Protein AF-A0AAW8KTC5-F1 (afdb_monomer_lite)

pLDDT: mean 89.17, std 8.23, range [62.19, 97.62]

Radius of gyration: 17.65 Å; chains: 1; bounding box: 46×21×46 Å

Sequence (79 aa):
MQVEFISQLSHELRTPLTVINGWSETLLADENMDADTRQGMKIIASEAKRLTEMVVDLLDFTRMQDGRMTLAVEMTDLR

Secondary structure (DSSP, 8-state):
-HHHHHHHHHHHHHHHHHHHHHHHHHHHT-TT--HHHHHHHHHHHHHHHHHHHHHHHHHHHHHHHTT-PPP--------

Foldseek 3Di:
DVLVVLVVVLVVLVVVLVVQLVVLVVVLPPPPDDPVVNVVSVVSNVVSVVVNVVSVVVNVVVCVVVVNDDDPDDDDDDD

Structure (mmCIF, N/CA/C/O backbone):
data_AF-A0AAW8KTC5-F1
#
_entry.id   AF-A0AAW8KTC5-F1
#
loop_
_atom_site.group_PDB
_atom_site.id
_atom_site.type_symbol
_atom_site.label_atom_id
_atom_site.label_alt_id
_atom_site.label_comp_id
_atom_site.label_asym_id
_atom_site.label_entity_id
_atom_site.label_seq_id
_atom_site.pdbx_PDB_ins_code
_atom_site.Cartn_x
_atom_site.Cartn_y
_atom_site.Cartn_z
_atom_site.occupancy
_atom_site.B_iso_or_equiv
_atom_site.auth_seq_id
_atom_site.auth_comp_id
_atom_site.auth_asym_id
_atom_site.auth_atom_id
_atom_site.pdbx_PDB_model_num
ATOM 1 N N . MET A 1 1 ? -7.094 3.349 23.827 1.00 62.19 1 MET A N 1
ATOM 2 C CA . MET A 1 1 ? -5.646 3.064 23.933 1.00 62.19 1 MET A CA 1
ATOM 3 C C . MET A 1 1 ? -5.118 2.194 22.792 1.00 62.19 1 MET A C 1
ATOM 5 O O . MET A 1 1 ? -4.510 2.772 21.907 1.00 62.19 1 MET A O 1
ATOM 9 N N . GLN A 1 2 ? -5.347 0.869 22.729 1.00 68.75 2 GLN A N 1
ATOM 10 C CA . GLN A 1 2 ? -4.806 0.048 21.617 1.00 68.75 2 GLN A CA 1
ATOM 11 C C . GLN A 1 2 ? -5.361 0.457 20.240 1.00 68.75 2 GLN A C 1
ATOM 13 O O . GLN A 1 2 ? -4.583 0.686 19.321 1.00 68.75 2 GLN A O 1
ATOM 18 N N . VAL A 1 3 ? -6.680 0.653 20.115 1.00 73.56 3 VAL A N 1
ATOM 19 C CA . VAL A 1 3 ? -7.307 1.100 18.854 1.00 73.56 3 VAL A CA 1
ATOM 20 C C . VAL A 1 3 ? -6.764 2.453 18.380 1.00 73.56 3 VAL A C 1
ATOM 22 O O . VAL A 1 3 ? -6.481 2.623 17.200 1.00 73.56 3 VAL A O 1
ATOM 25 N N . GLU A 1 4 ? -6.597 3.417 19.289 1.00 79.31 4 GLU A N 1
ATOM 26 C CA . GLU A 1 4 ? -6.083 4.757 18.957 1.00 79.31 4 GLU A CA 1
ATOM 27 C C . GLU A 1 4 ? -4.622 4.708 18.508 1.00 79.31 4 GLU A C 1
ATOM 29 O O . GLU A 1 4 ? -4.270 5.361 17.532 1.00 79.31 4 GLU A O 1
ATOM 34 N N . PHE A 1 5 ? -3.798 3.887 19.164 1.00 81.94 5 PHE A N 1
ATOM 35 C CA . PHE A 1 5 ? -2.407 3.674 18.773 1.00 81.94 5 PHE A CA 1
ATOM 36 C C . PHE A 1 5 ? -2.292 3.067 17.368 1.00 81.94 5 PHE A C 1
ATOM 38 O O . PHE A 1 5 ? -1.561 3.588 16.528 1.00 81.94 5 PHE A O 1
ATOM 45 N N . ILE A 1 6 ? -3.062 2.013 17.075 1.00 82.44 6 ILE A N 1
ATOM 46 C CA . ILE A 1 6 ? -3.076 1.385 15.744 1.00 82.44 6 ILE A CA 1
ATOM 47 C C . ILE A 1 6 ? -3.642 2.348 14.689 1.00 82.44 6 ILE A C 1
ATOM 49 O O . ILE A 1 6 ? -3.116 2.422 13.577 1.00 82.44 6 ILE A O 1
ATOM 53 N N . SER A 1 7 ? -4.661 3.141 15.036 1.00 84.00 7 SER A N 1
ATOM 54 C CA . SER A 1 7 ? -5.198 4.190 14.160 1.00 84.00 7 SER A CA 1
ATOM 55 C C . SER A 1 7 ? -4.142 5.237 13.819 1.00 84.00 7 SER A C 1
ATOM 57 O O . SER A 1 7 ? -3.987 5.576 12.647 1.00 84.00 7 SER A O 1
ATOM 59 N N . GLN A 1 8 ? -3.391 5.722 14.809 1.00 86.62 8 GLN A N 1
ATOM 60 C CA . GLN A 1 8 ? -2.329 6.702 14.595 1.00 86.62 8 GLN A CA 1
ATOM 61 C C . GLN A 1 8 ? -1.211 6.136 13.712 1.00 86.62 8 GLN A C 1
ATOM 63 O O . GLN A 1 8 ? -0.858 6.759 12.712 1.00 86.62 8 GLN A O 1
ATOM 68 N N . LEU A 1 9 ? -0.727 4.925 14.013 1.00 86.38 9 LEU A N 1
ATOM 69 C CA . LEU A 1 9 ? 0.271 4.241 13.185 1.00 86.38 9 LEU A CA 1
ATOM 70 C C . LEU A 1 9 ? -0.193 4.095 11.735 1.00 86.38 9 LEU A C 1
ATOM 72 O O . LEU A 1 9 ? 0.566 4.340 10.805 1.00 86.38 9 LEU A O 1
ATOM 76 N N . SER A 1 10 ? -1.458 3.744 11.525 1.00 87.44 10 SER A N 1
ATOM 77 C CA . SER A 1 10 ? -2.001 3.572 10.177 1.00 87.44 10 SER A CA 1
ATOM 78 C C . SER A 1 10 ? -2.047 4.881 9.390 1.00 87.44 10 SER A C 1
ATOM 80 O O . SER A 1 10 ? -1.781 4.890 8.187 1.00 87.44 10 SER A O 1
ATOM 82 N N . HIS A 1 11 ? -2.346 6.002 10.053 1.00 89.38 11 HIS A N 1
ATOM 83 C CA . HIS A 1 11 ? -2.260 7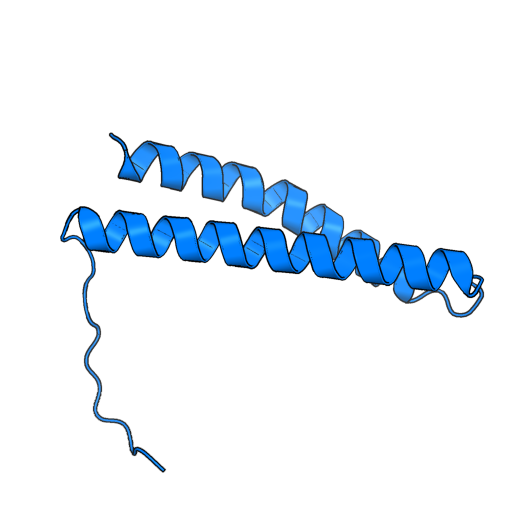.326 9.436 1.00 89.38 11 HIS A CA 1
ATOM 84 C C . HIS A 1 11 ? -0.816 7.700 9.084 1.00 89.38 11 HIS A C 1
ATOM 86 O O . HIS A 1 11 ? -0.572 8.192 7.982 1.00 89.38 11 HIS A O 1
ATOM 92 N N . GLU A 1 12 ? 0.135 7.424 9.978 1.00 91.75 12 GLU A N 1
ATOM 93 C CA . GLU A 1 12 ? 1.559 7.690 9.750 1.00 91.75 12 GLU A CA 1
ATOM 94 C C . GLU A 1 12 ? 2.151 6.809 8.640 1.00 91.75 12 GLU A C 1
ATOM 96 O O . GLU A 1 12 ? 3.010 7.278 7.900 1.00 91.75 12 GLU A O 1
ATOM 101 N N . LEU A 1 13 ? 1.655 5.578 8.459 1.00 92.12 13 LEU A N 1
ATOM 102 C CA . LEU A 1 13 ? 2.074 4.662 7.389 1.00 92.12 13 LEU A CA 1
ATOM 103 C C . LEU A 1 13 ? 1.431 4.969 6.029 1.00 92.12 13 LEU A C 1
ATOM 105 O O . LEU A 1 13 ? 2.039 4.705 4.990 1.00 92.12 13 LEU A O 1
ATOM 109 N N . ARG A 1 14 ? 0.229 5.558 5.995 1.00 89.06 14 ARG A N 1
ATOM 110 C CA . ARG A 1 14 ? -0.470 5.860 4.733 1.00 89.06 14 ARG A CA 1
ATOM 111 C C . ARG A 1 14 ? 0.331 6.822 3.854 1.00 89.06 14 ARG A C 1
ATOM 113 O O . ARG A 1 14 ? 0.430 6.601 2.649 1.00 89.06 14 ARG A O 1
ATOM 120 N N . THR A 1 15 ? 0.913 7.866 4.440 1.00 92.88 15 THR A N 1
ATOM 121 C CA . THR A 1 15 ? 1.697 8.877 3.710 1.00 92.88 15 THR A CA 1
ATOM 122 C C . THR A 1 15 ? 2.934 8.288 3.011 1.00 92.88 15 THR A C 1
ATOM 124 O O . THR A 1 15 ? 3.026 8.430 1.791 1.00 92.88 15 THR A O 1
ATOM 127 N N . PRO A 1 16 ? 3.865 7.589 3.694 1.00 94.88 16 PRO A N 1
ATOM 128 C CA . PRO A 1 16 ? 5.026 6.994 3.038 1.00 94.88 16 PRO A CA 1
ATOM 129 C C . PRO A 1 16 ? 4.640 5.910 2.024 1.00 94.88 16 PRO A C 1
ATOM 131 O O . PRO A 1 16 ? 5.232 5.870 0.950 1.00 94.88 16 PRO A O 1
ATOM 134 N N . LEU A 1 17 ? 3.618 5.086 2.293 1.00 93.88 17 LEU A N 1
ATOM 135 C CA . LEU A 1 17 ? 3.155 4.076 1.330 1.00 93.88 17 LEU A CA 1
ATOM 136 C C . LEU A 1 17 ? 2.550 4.707 0.070 1.00 93.88 17 LEU A C 1
ATOM 138 O O . LEU A 1 17 ? 2.806 4.234 -1.033 1.00 93.88 17 LEU A O 1
ATOM 142 N N . THR A 1 18 ? 1.818 5.816 0.211 1.00 92.62 18 THR A N 1
ATOM 143 C CA . THR A 1 18 ? 1.305 6.588 -0.935 1.00 92.62 18 THR A CA 1
ATOM 144 C C . THR A 1 18 ? 2.449 7.102 -1.806 1.00 92.62 18 THR A C 1
ATOM 146 O O . THR A 1 18 ? 2.394 6.982 -3.027 1.00 92.62 18 THR A O 1
ATOM 149 N N . VAL A 1 19 ? 3.508 7.632 -1.186 1.00 96.75 19 VAL A N 1
ATOM 150 C CA . VAL A 1 19 ? 4.692 8.131 -1.899 1.00 96.75 19 VAL A CA 1
ATOM 151 C C . VAL A 1 19 ? 5.424 6.995 -2.616 1.00 96.75 19 VAL A C 1
ATOM 153 O O . VAL A 1 19 ? 5.752 7.142 -3.792 1.00 96.75 19 VAL A O 1
ATOM 156 N N . ILE A 1 20 ? 5.649 5.859 -1.947 1.00 95.81 20 ILE A N 1
ATOM 157 C CA . ILE A 1 20 ? 6.312 4.692 -2.549 1.00 95.81 20 ILE A CA 1
ATOM 158 C C . ILE A 1 20 ? 5.510 4.181 -3.747 1.00 95.81 20 ILE A C 1
ATOM 160 O O . ILE A 1 20 ? 6.091 3.967 -4.809 1.00 95.81 20 ILE A O 1
ATOM 164 N N . ASN A 1 21 ? 4.190 4.034 -3.608 1.00 93.50 21 ASN A N 1
ATOM 165 C CA . ASN A 1 21 ? 3.327 3.587 -4.701 1.00 93.50 21 ASN A CA 1
ATOM 166 C C . ASN A 1 21 ? 3.364 4.569 -5.879 1.00 93.50 21 ASN A C 1
ATOM 168 O O . ASN A 1 21 ? 3.631 4.151 -7.002 1.00 93.50 21 ASN A O 1
ATOM 172 N N . GLY A 1 22 ? 3.199 5.871 -5.622 1.00 95.06 22 GLY A N 1
ATOM 173 C CA . GLY A 1 22 ? 3.199 6.886 -6.678 1.00 95.06 22 GLY A CA 1
ATOM 174 C C . GLY A 1 22 ? 4.520 6.956 -7.450 1.00 95.06 22 GLY A C 1
ATOM 175 O O . GLY A 1 22 ? 4.521 7.030 -8.680 1.00 95.06 22 GLY A O 1
ATOM 176 N N . TRP A 1 23 ? 5.661 6.871 -6.758 1.00 96.75 23 TRP A N 1
ATOM 177 C CA . TRP A 1 23 ? 6.964 6.818 -7.428 1.00 96.75 23 TRP A CA 1
ATOM 178 C C . TRP A 1 23 ? 7.201 5.496 -8.149 1.00 96.75 23 TRP A C 1
ATOM 180 O O . TRP A 1 23 ? 7.748 5.510 -9.247 1.00 96.75 23 TRP A O 1
ATOM 190 N N . SER A 1 24 ? 6.764 4.371 -7.582 1.00 95.62 24 SER A N 1
ATOM 191 C CA . SER A 1 24 ? 6.889 3.069 -8.244 1.00 95.62 24 SER A CA 1
ATOM 192 C C . SER A 1 24 ? 6.097 3.041 -9.552 1.00 95.62 24 SER A C 1
ATOM 194 O O . SER A 1 24 ? 6.623 2.608 -10.573 1.00 95.62 24 SER A O 1
ATOM 196 N N . GLU A 1 25 ? 4.870 3.568 -9.558 1.00 93.69 25 GLU A N 1
ATOM 197 C CA . GLU A 1 25 ? 4.053 3.723 -10.769 1.00 93.69 25 GLU A CA 1
ATOM 198 C C . GLU A 1 25 ? 4.709 4.668 -11.784 1.00 93.69 25 GLU A C 1
ATOM 200 O O . GLU A 1 25 ? 4.800 4.335 -12.965 1.00 93.69 25 GLU A O 1
ATOM 205 N N . THR A 1 26 ? 5.232 5.808 -11.318 1.00 96.25 26 THR A N 1
ATOM 206 C CA . THR A 1 26 ? 5.932 6.786 -12.169 1.00 96.25 26 THR A CA 1
ATOM 207 C C . THR A 1 26 ? 7.164 6.174 -12.839 1.00 96.25 26 THR A C 1
ATOM 209 O O . THR A 1 26 ? 7.381 6.375 -14.029 1.00 96.25 26 THR A O 1
ATOM 212 N N . LEU A 1 27 ? 7.964 5.401 -12.100 1.00 95.94 27 LEU A N 1
ATOM 213 C CA . LEU A 1 27 ? 9.162 4.744 -12.630 1.00 95.94 27 LEU A CA 1
ATOM 214 C C . LEU A 1 27 ? 8.812 3.570 -13.555 1.00 95.94 27 LEU A C 1
ATOM 216 O O . LEU A 1 27 ? 9.471 3.371 -14.571 1.00 95.94 27 LEU A O 1
ATOM 220 N N . LEU A 1 28 ? 7.752 2.812 -13.253 1.00 95.69 28 LEU A N 1
ATOM 221 C CA . LEU A 1 28 ? 7.265 1.733 -14.123 1.00 95.69 28 LEU A CA 1
ATOM 222 C C . LEU A 1 28 ? 6.761 2.238 -15.481 1.00 95.69 28 LEU A C 1
ATOM 224 O O . LEU A 1 28 ? 6.775 1.459 -16.441 1.00 95.69 28 LEU A O 1
ATOM 228 N N . ALA A 1 29 ? 6.335 3.503 -15.558 1.00 95.50 29 ALA A N 1
ATOM 229 C CA . ALA A 1 29 ? 5.889 4.147 -16.789 1.00 95.50 29 ALA A CA 1
ATOM 230 C C . ALA A 1 29 ? 7.030 4.439 -17.782 1.00 95.50 29 ALA A C 1
ATOM 232 O O . ALA A 1 29 ? 6.748 4.698 -18.950 1.00 95.50 29 ALA A O 1
ATOM 233 N N . ASP A 1 30 ? 8.300 4.371 -17.366 1.00 96.19 30 ASP A N 1
ATOM 234 C CA . ASP A 1 30 ? 9.429 4.456 -18.296 1.00 96.19 30 ASP A CA 1
ATOM 235 C C . ASP A 1 30 ? 9.513 3.181 -19.150 1.00 96.19 30 ASP A C 1
ATOM 237 O O . ASP A 1 30 ? 9.777 2.082 -18.649 1.00 96.19 30 ASP A O 1
ATOM 241 N N . GLU A 1 31 ? 9.291 3.311 -20.458 1.00 93.94 31 GLU A N 1
ATOM 242 C CA . GLU A 1 31 ? 9.362 2.206 -21.419 1.00 93.94 31 GLU A CA 1
ATOM 243 C C . GLU A 1 31 ? 10.799 1.721 -21.665 1.00 93.94 31 GLU A C 1
ATOM 245 O O . GLU A 1 31 ? 10.994 0.559 -22.021 1.00 93.94 31 GLU A O 1
ATOM 250 N N . ASN A 1 32 ? 11.807 2.559 -21.404 1.00 96.81 32 ASN A N 1
ATOM 251 C CA . ASN A 1 32 ? 13.217 2.243 -21.654 1.00 96.81 32 ASN A CA 1
ATOM 252 C C . ASN A 1 32 ? 13.901 1.516 -20.487 1.00 96.81 32 ASN A C 1
ATOM 254 O O . ASN A 1 32 ? 15.066 1.134 -20.601 1.00 96.81 32 ASN A O 1
ATOM 258 N N . MET A 1 33 ? 13.198 1.317 -19.370 1.00 96.19 33 MET A N 1
ATOM 259 C CA . MET A 1 33 ? 13.725 0.599 -18.212 1.00 96.19 33 MET A CA 1
ATOM 260 C C . MET A 1 33 ? 14.018 -0.870 -18.552 1.00 96.19 33 MET A C 1
ATOM 262 O O . MET A 1 33 ? 13.161 -1.573 -19.103 1.00 96.19 33 MET A O 1
ATOM 266 N N . ASP A 1 34 ? 15.216 -1.334 -18.178 1.00 97.44 34 ASP A N 1
ATOM 267 C CA . ASP A 1 34 ? 15.667 -2.705 -18.409 1.00 97.44 34 ASP A CA 1
ATOM 268 C C . ASP A 1 34 ? 14.794 -3.739 -17.677 1.00 97.44 34 ASP A C 1
ATOM 270 O O . ASP A 1 34 ? 14.073 -3.433 -16.722 1.00 97.44 34 ASP A O 1
ATOM 274 N N . ALA A 1 35 ? 14.833 -4.985 -18.153 1.00 96.56 35 ALA A N 1
ATOM 275 C CA . ALA A 1 35 ? 13.932 -6.035 -17.691 1.00 96.56 35 ALA A CA 1
ATOM 276 C C . ALA A 1 35 ? 14.114 -6.383 -16.203 1.00 96.56 35 ALA A C 1
ATOM 278 O O . ALA A 1 35 ? 13.114 -6.603 -15.512 1.00 96.56 35 ALA A O 1
ATOM 279 N N . ASP A 1 36 ? 15.352 -6.393 -15.707 1.00 97.62 36 ASP A N 1
ATOM 280 C CA . ASP A 1 36 ? 15.658 -6.7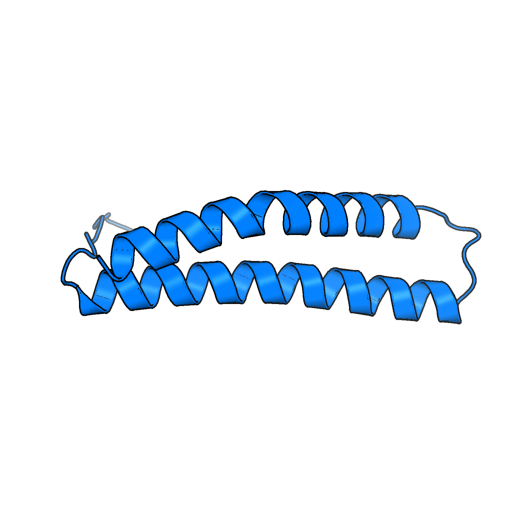72 -14.328 1.00 97.62 36 ASP A CA 1
ATOM 281 C C . ASP A 1 36 ? 15.220 -5.667 -13.363 1.00 97.62 36 ASP A C 1
ATOM 283 O O . ASP A 1 36 ? 14.516 -5.936 -12.384 1.00 97.62 36 ASP A O 1
ATOM 287 N N . THR A 1 37 ? 15.526 -4.406 -13.684 1.00 96.75 37 THR A N 1
ATOM 288 C CA . THR A 1 37 ? 15.052 -3.247 -12.915 1.00 96.75 37 THR A CA 1
ATOM 289 C C . THR A 1 37 ? 13.530 -3.161 -12.937 1.00 96.75 37 THR A C 1
ATOM 291 O O . THR A 1 37 ? 12.909 -2.950 -11.893 1.00 96.75 37 THR A O 1
ATOM 294 N N . ARG A 1 38 ? 12.890 -3.406 -14.090 1.00 96.81 38 ARG A N 1
ATOM 295 C CA . ARG A 1 38 ? 11.424 -3.445 -14.197 1.00 96.81 38 ARG A CA 1
ATOM 296 C C . ARG A 1 38 ? 10.822 -4.518 -13.301 1.00 96.81 38 ARG A C 1
ATOM 298 O O . ARG A 1 38 ? 9.802 -4.267 -12.659 1.00 96.81 38 ARG A O 1
ATOM 305 N N . GLN A 1 39 ? 11.423 -5.704 -13.256 1.00 97.44 39 GLN A N 1
ATOM 306 C CA . GLN A 1 39 ? 10.959 -6.785 -12.395 1.00 97.44 39 GLN A CA 1
ATOM 307 C C . GLN A 1 39 ? 11.127 -6.430 -10.913 1.00 97.44 39 GLN A C 1
ATOM 309 O O . GLN A 1 39 ? 10.183 -6.596 -10.140 1.00 97.44 39 GLN A O 1
ATOM 314 N N . GLY A 1 40 ? 12.280 -5.878 -10.523 1.00 97.50 40 GLY A N 1
ATOM 315 C CA . GLY A 1 40 ? 12.511 -5.384 -9.165 1.00 97.50 40 GLY A CA 1
ATOM 316 C C . GLY A 1 40 ? 11.506 -4.304 -8.758 1.00 97.50 40 GLY A C 1
ATOM 317 O O . GLY A 1 40 ? 10.907 -4.385 -7.686 1.00 97.50 40 GLY A O 1
ATOM 318 N N . MET A 1 41 ? 11.238 -3.342 -9.643 1.00 96.94 41 MET A N 1
ATOM 319 C CA . MET A 1 41 ? 10.272 -2.271 -9.395 1.00 96.94 41 MET A CA 1
ATOM 320 C C . MET A 1 41 ? 8.840 -2.800 -9.249 1.00 96.94 41 MET A C 1
ATOM 322 O O . MET A 1 41 ? 8.105 -2.348 -8.374 1.00 96.94 41 MET A O 1
ATOM 326 N N . LYS A 1 42 ? 8.443 -3.804 -10.046 1.00 96.81 42 LYS A N 1
ATOM 327 C CA . LYS A 1 42 ? 7.141 -4.473 -9.885 1.00 96.81 42 LYS A CA 1
ATOM 328 C C . LYS A 1 42 ? 7.002 -5.139 -8.517 1.00 96.81 42 LYS A C 1
ATOM 330 O O . LYS A 1 42 ? 5.937 -5.035 -7.920 1.00 96.81 42 LYS A O 1
ATOM 335 N N . ILE A 1 43 ? 8.061 -5.787 -8.026 1.00 97.62 43 ILE A N 1
ATOM 336 C CA . ILE A 1 43 ? 8.075 -6.415 -6.696 1.00 97.62 43 ILE A CA 1
ATOM 337 C C . ILE A 1 43 ? 7.928 -5.351 -5.601 1.00 97.62 43 ILE A C 1
ATOM 339 O O . ILE A 1 43 ? 7.111 -5.506 -4.695 1.00 97.62 43 ILE A O 1
ATOM 343 N N . ILE A 1 44 ? 8.670 -4.244 -5.698 1.00 96.38 44 ILE A N 1
ATOM 344 C CA . ILE A 1 44 ? 8.570 -3.128 -4.744 1.00 96.38 44 ILE A CA 1
ATOM 345 C C . ILE A 1 44 ? 7.147 -2.559 -4.729 1.00 96.38 44 ILE A C 1
ATOM 347 O O . ILE A 1 44 ? 6.560 -2.412 -3.656 1.00 96.38 44 ILE A O 1
ATOM 351 N N . ALA A 1 45 ? 6.568 -2.302 -5.905 1.00 95.50 45 ALA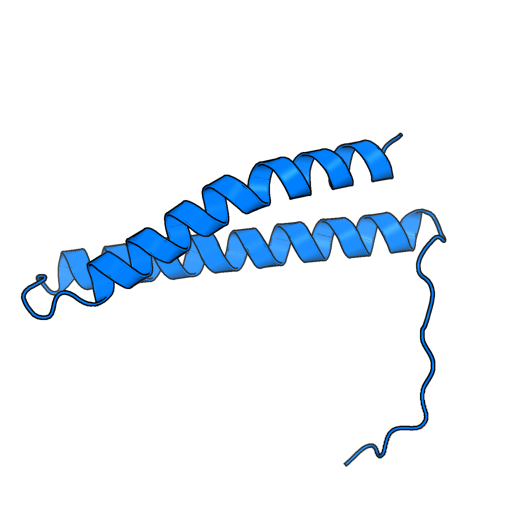 A N 1
ATOM 352 C CA . ALA A 1 45 ? 5.201 -1.805 -6.033 1.00 95.50 45 ALA A CA 1
ATOM 353 C C . ALA A 1 45 ? 4.178 -2.779 -5.423 1.00 95.50 45 ALA A C 1
ATOM 355 O O . ALA A 1 45 ? 3.2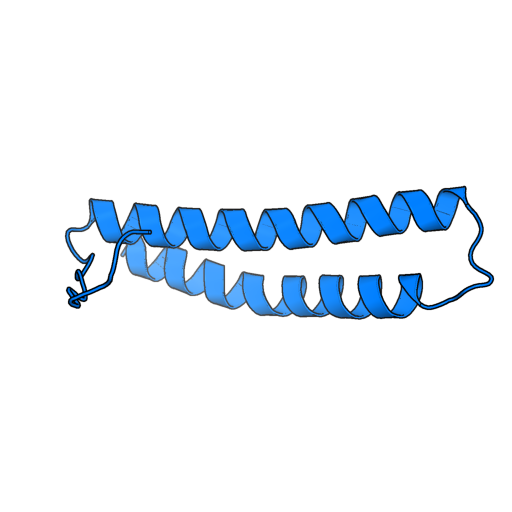84 -2.364 -4.684 1.00 95.50 45 ALA A O 1
ATOM 356 N N . SER A 1 46 ? 4.316 -4.084 -5.689 1.00 96.56 46 SER A N 1
ATOM 357 C CA . SER A 1 46 ? 3.403 -5.086 -5.136 1.00 96.56 46 SER A CA 1
ATOM 358 C C . SER A 1 46 ? 3.513 -5.204 -3.618 1.00 96.56 46 SER A C 1
ATOM 360 O O . SER A 1 46 ? 2.488 -5.307 -2.950 1.00 96.56 46 SER A O 1
ATOM 362 N N . GLU A 1 47 ? 4.721 -5.139 -3.054 1.00 96.88 47 GLU A N 1
ATOM 363 C CA . GLU A 1 47 ? 4.901 -5.213 -1.600 1.00 96.88 47 GLU A CA 1
ATOM 364 C C . GLU A 1 47 ? 4.430 -3.941 -0.889 1.00 96.88 47 GLU A C 1
ATOM 366 O O . GLU A 1 47 ? 3.829 -4.029 0.180 1.00 96.88 47 GLU A O 1
ATOM 371 N N . ALA A 1 48 ? 4.612 -2.759 -1.482 1.00 94.50 48 ALA A N 1
ATOM 372 C CA . ALA A 1 48 ? 4.070 -1.513 -0.936 1.00 94.50 48 ALA A CA 1
ATOM 373 C C . ALA A 1 48 ? 2.529 -1.515 -0.919 1.00 94.50 48 ALA A C 1
ATOM 375 O O . ALA A 1 48 ? 1.903 -1.117 0.073 1.00 94.50 48 ALA A O 1
ATOM 376 N N . LYS A 1 49 ? 1.901 -2.040 -1.978 1.00 93.31 49 LYS A N 1
ATOM 377 C CA . LYS A 1 49 ? 0.453 -2.274 -2.006 1.00 93.31 49 LYS A CA 1
ATOM 378 C C . LYS A 1 49 ? 0.023 -3.281 -0.936 1.00 93.31 49 LYS A C 1
ATOM 380 O O . LYS A 1 49 ? -0.871 -2.982 -0.149 1.00 93.31 49 LYS A O 1
ATOM 385 N N . ARG A 1 50 ? 0.701 -4.425 -0.844 1.00 95.50 50 ARG A N 1
ATOM 386 C CA . ARG A 1 50 ? 0.412 -5.466 0.152 1.00 95.50 50 ARG A CA 1
ATOM 387 C C . ARG A 1 50 ? 0.566 -4.958 1.590 1.00 95.50 50 ARG A C 1
ATOM 389 O O . ARG A 1 50 ? -0.249 -5.281 2.446 1.00 95.50 50 ARG A O 1
ATOM 396 N N . LEU A 1 51 ? 1.569 -4.123 1.868 1.00 93.56 51 LEU A N 1
ATOM 397 C CA . LEU A 1 51 ? 1.729 -3.454 3.165 1.00 93.56 51 LEU A CA 1
ATOM 398 C C . LEU A 1 51 ? 0.550 -2.530 3.481 1.00 93.56 51 LEU A C 1
ATOM 400 O O . LEU A 1 51 ? 0.098 -2.493 4.622 1.00 93.56 51 LEU A O 1
ATOM 404 N N . THR A 1 52 ? 0.027 -1.822 2.479 1.00 90.12 52 THR A N 1
ATOM 405 C CA . THR A 1 52 ? -1.161 -0.972 2.642 1.00 90.12 52 THR A CA 1
ATOM 406 C C . THR A 1 52 ? -2.380 -1.805 3.038 1.00 90.12 52 THR A C 1
ATOM 408 O O . THR A 1 52 ? -3.087 -1.436 3.973 1.00 90.12 52 THR A O 1
ATOM 411 N N . GLU A 1 53 ? -2.594 -2.944 2.376 1.00 92.19 53 GLU A N 1
ATOM 412 C CA . GLU A 1 53 ? -3.687 -3.881 2.678 1.00 92.19 53 GLU A CA 1
ATOM 413 C C . GLU A 1 53 ? -3.552 -4.457 4.096 1.00 92.19 53 GLU 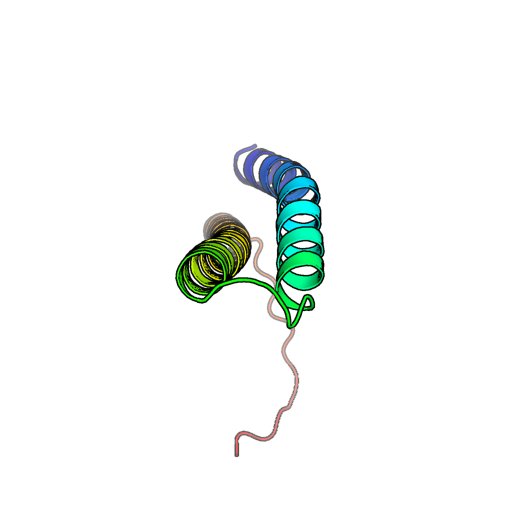A C 1
ATOM 415 O O . GLU A 1 53 ? -4.487 -4.364 4.884 1.00 92.19 53 GLU A O 1
ATOM 420 N N . MET A 1 54 ? -2.358 -4.918 4.488 1.00 92.38 54 MET A N 1
ATOM 421 C CA . MET A 1 54 ? -2.121 -5.449 5.840 1.00 92.38 54 MET A CA 1
ATOM 422 C C . MET A 1 54 ? -2.378 -4.419 6.951 1.00 92.38 54 MET A C 1
ATOM 424 O O . MET A 1 54 ? -2.845 -4.778 8.031 1.00 92.38 54 MET A O 1
ATOM 428 N N . VAL A 1 55 ? -2.079 -3.137 6.712 1.00 88.88 55 VAL A N 1
ATOM 429 C CA . VAL A 1 55 ? -2.377 -2.058 7.671 1.00 88.88 55 VAL A CA 1
ATOM 430 C C . VAL A 1 55 ? -3.888 -1.856 7.821 1.00 88.88 55 VAL A C 1
ATOM 432 O O . VAL A 1 55 ? -4.370 -1.654 8.937 1.00 88.88 55 VAL A O 1
ATOM 435 N N . VAL A 1 56 ? -4.639 -1.929 6.719 1.00 86.62 56 VAL A N 1
ATOM 436 C CA . VAL A 1 56 ? -6.108 -1.845 6.739 1.00 86.62 56 VAL A CA 1
ATOM 437 C C . VAL A 1 56 ? -6.704 -3.040 7.481 1.00 86.62 56 VAL A C 1
ATOM 439 O O . VAL A 1 56 ? -7.486 -2.842 8.409 1.00 86.62 56 VAL A O 1
ATOM 442 N N . ASP A 1 57 ? -6.266 -4.256 7.162 1.00 89.06 57 ASP A N 1
ATOM 443 C CA . ASP A 1 57 ? -6.753 -5.476 7.811 1.00 89.06 57 ASP A CA 1
ATOM 444 C C . ASP A 1 57 ? -6.495 -5.456 9.325 1.00 89.06 57 ASP A C 1
ATOM 446 O O . ASP A 1 57 ? -7.357 -5.826 10.127 1.00 89.06 57 ASP A O 1
ATOM 450 N N . LEU A 1 58 ? -5.322 -4.969 9.745 1.00 86.88 58 LEU A N 1
ATOM 451 C CA . LEU A 1 58 ? -4.975 -4.828 11.159 1.00 86.88 58 LEU A CA 1
ATOM 452 C C . LEU A 1 58 ? -5.894 -3.835 11.886 1.00 86.88 58 LEU A C 1
ATOM 454 O O . LEU A 1 58 ? -6.284 -4.079 13.035 1.00 86.88 58 LEU A O 1
ATOM 458 N N . LEU A 1 59 ? -6.248 -2.721 11.241 1.00 82.44 59 LEU A N 1
ATOM 459 C CA . LEU A 1 59 ? -7.196 -1.752 11.793 1.00 82.44 59 LEU A CA 1
ATOM 460 C C . LEU A 1 59 ? -8.581 -2.356 11.970 1.00 82.44 59 LEU A C 1
ATOM 462 O O . LEU A 1 59 ? -9.189 -2.186 13.031 1.00 82.44 59 LEU A O 1
ATOM 466 N N . ASP A 1 60 ? -9.072 -3.040 10.943 1.00 83.38 60 ASP A N 1
ATOM 467 C CA . ASP A 1 60 ? -10.404 -3.630 10.957 1.00 83.38 60 ASP A CA 1
ATOM 468 C C . ASP A 1 60 ? -10.490 -4.730 12.016 1.00 83.38 60 ASP A C 1
ATOM 470 O O . ASP A 1 60 ? -11.396 -4.704 12.852 1.00 83.38 60 ASP A O 1
ATOM 474 N N . PHE A 1 61 ? -9.473 -5.592 12.107 1.00 84.44 61 PHE A N 1
ATOM 475 C CA . PHE A 1 61 ? -9.358 -6.584 13.174 1.00 84.44 61 PHE A CA 1
ATOM 476 C C . PHE A 1 61 ? -9.380 -5.947 14.571 1.00 84.44 61 PHE A C 1
ATOM 478 O O . PHE A 1 61 ? -10.109 -6.389 15.462 1.00 84.44 61 PHE A O 1
ATOM 485 N N . THR A 1 62 ? -8.631 -4.860 14.760 1.00 82.56 62 THR A N 1
ATOM 486 C CA . THR A 1 62 ? -8.562 -4.154 16.045 1.00 82.56 62 THR A CA 1
ATOM 487 C C . THR A 1 62 ? -9.911 -3.520 16.417 1.00 82.56 62 THR A C 1
ATOM 489 O O . THR A 1 62 ? -10.321 -3.561 17.576 1.00 82.56 62 THR A O 1
ATOM 492 N N . ARG A 1 63 ? -10.658 -2.979 15.444 1.00 80.06 63 ARG A N 1
ATOM 493 C CA . ARG A 1 63 ? -12.018 -2.440 15.655 1.00 80.06 63 ARG A CA 1
ATOM 494 C C . ARG A 1 63 ? -13.038 -3.528 15.983 1.00 80.06 63 ARG A C 1
ATOM 496 O O . ARG A 1 63 ? -13.938 -3.283 16.789 1.00 80.06 63 ARG A O 1
ATOM 503 N N . MET A 1 64 ? -12.899 -4.705 15.372 1.00 82.75 64 MET A N 1
ATOM 504 C CA . MET A 1 64 ? -13.731 -5.875 15.661 1.00 82.75 64 MET A CA 1
ATOM 505 C C . MET A 1 64 ? -13.530 -6.362 17.098 1.00 82.75 64 MET A C 1
ATOM 507 O O . MET A 1 64 ? -14.516 -6.568 17.803 1.00 82.75 64 MET A O 1
ATOM 511 N N . GLN A 1 65 ? -12.278 -6.494 17.554 1.00 78.62 65 GLN A N 1
ATOM 512 C CA . GLN A 1 65 ? -11.974 -6.942 18.920 1.00 78.62 65 GLN A CA 1
ATOM 513 C C . GLN A 1 65 ? -12.518 -5.999 19.997 1.00 78.62 65 GLN A C 1
ATOM 515 O O . GLN A 1 65 ? -12.995 -6.457 21.031 1.00 78.62 65 GLN A O 1
ATOM 520 N N . ASP A 1 66 ? -12.494 -4.692 19.740 1.00 77.31 66 ASP A N 1
ATOM 521 C CA . ASP A 1 66 ? -12.964 -3.676 20.687 1.00 77.31 66 ASP A CA 1
ATOM 522 C C . ASP A 1 66 ? -14.502 -3.506 20.680 1.00 77.31 66 ASP A C 1
ATOM 524 O O . ASP A 1 66 ? -15.027 -2.612 21.343 1.00 77.31 66 ASP A O 1
ATOM 528 N N . GLY A 1 67 ? -15.238 -4.319 19.905 1.00 73.94 67 GLY A N 1
ATOM 529 C CA . GLY A 1 67 ? -16.701 -4.248 19.786 1.00 73.94 67 GLY A CA 1
ATOM 530 C C . GLY A 1 67 ? -17.219 -2.981 19.092 1.00 73.94 67 GLY A C 1
ATOM 531 O O . GLY A 1 67 ? -18.403 -2.669 19.185 1.00 73.94 67 GLY A O 1
ATOM 532 N N . ARG A 1 68 ? -16.345 -2.233 18.404 1.00 71.06 68 ARG A N 1
ATOM 533 C CA . ARG A 1 68 ? -16.667 -0.947 17.751 1.00 71.06 68 ARG A CA 1
ATOM 534 C C . ARG A 1 68 ? -17.000 -1.083 16.266 1.00 71.06 68 ARG A C 1
ATOM 536 O O . ARG A 1 68 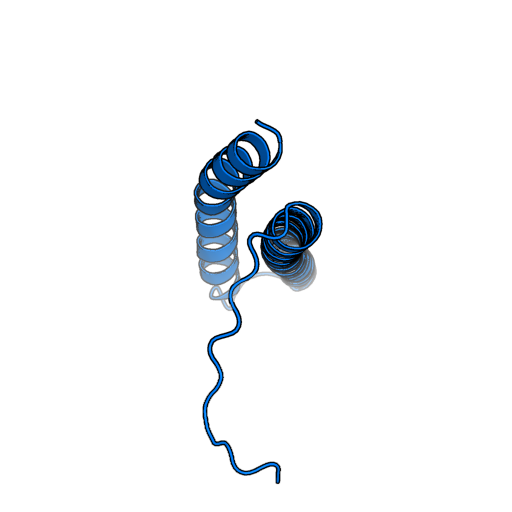? -17.215 -0.073 15.594 1.00 71.06 68 ARG A O 1
ATOM 543 N N . MET A 1 69 ? -17.022 -2.302 15.728 1.00 76.12 69 MET A N 1
ATOM 544 C CA . MET A 1 69 ? -17.439 -2.526 14.347 1.00 76.12 69 MET A CA 1
ATOM 545 C C . MET A 1 69 ? -18.933 -2.220 14.211 1.00 76.12 69 MET A C 1
ATOM 547 O O . MET A 1 69 ? -19.768 -2.855 14.849 1.00 76.12 69 MET A O 1
ATOM 551 N N . THR A 1 70 ? -19.269 -1.242 13.371 1.00 71.69 70 THR A N 1
ATOM 552 C CA . THR A 1 70 ? -20.661 -0.900 13.061 1.00 71.69 70 THR A CA 1
ATOM 553 C C . THR A 1 70 ? -20.997 -1.461 11.687 1.00 71.69 70 THR A C 1
ATOM 555 O O . THR A 1 70 ? -20.362 -1.097 10.700 1.00 71.69 70 THR A O 1
ATOM 558 N N . LEU A 1 71 ? -21.975 -2.362 11.623 1.00 80.94 71 LEU A N 1
ATOM 559 C CA . LEU A 1 71 ? -22.488 -2.892 10.361 1.00 80.94 71 LEU A CA 1
ATOM 560 C C . LEU A 1 71 ? -23.432 -1.867 9.727 1.00 80.94 71 LEU A C 1
ATOM 562 O O . LEU A 1 71 ? -24.469 -1.537 10.301 1.00 80.94 71 LEU A O 1
ATOM 566 N N . ALA A 1 72 ? -23.085 -1.390 8.534 1.00 83.56 72 ALA A N 1
ATOM 567 C CA . ALA A 1 72 ? -24.009 -0.663 7.674 1.00 83.56 72 ALA A CA 1
ATOM 568 C C . ALA A 1 72 ? -24.778 -1.686 6.827 1.00 83.56 72 ALA A C 1
ATOM 570 O O . ALA A 1 72 ? -24.269 -2.178 5.824 1.00 83.56 72 ALA A O 1
ATOM 571 N N . VAL A 1 73 ? -25.970 -2.070 7.284 1.00 89.31 73 VAL A N 1
ATOM 572 C CA . VAL A 1 73 ? -26.809 -3.055 6.591 1.00 89.31 73 VAL A CA 1
ATOM 573 C C . VAL A 1 73 ? -27.613 -2.357 5.498 1.00 89.31 73 VAL A C 1
ATOM 575 O O . VAL A 1 73 ? -28.393 -1.451 5.789 1.00 89.31 73 VAL A O 1
ATOM 578 N N . GLU A 1 74 ? -27.464 -2.817 4.259 1.00 91.69 74 GLU A N 1
ATOM 579 C CA . GLU A 1 74 ? -28.264 -2.377 3.115 1.00 91.69 74 GLU A CA 1
ATOM 580 C C . GLU A 1 74 ? -28.823 -3.576 2.336 1.00 91.69 74 GLU A C 1
ATOM 582 O O . GLU A 1 74 ? -28.218 -4.649 2.298 1.00 91.69 74 GLU A O 1
ATOM 587 N N . MET A 1 75 ? -30.005 -3.405 1.733 1.00 92.38 75 MET A N 1
ATOM 588 C CA . MET A 1 75 ? -30.576 -4.410 0.834 1.00 92.38 75 MET A CA 1
ATOM 589 C C . MET A 1 75 ? -29.737 -4.454 -0.446 1.00 92.38 75 MET A C 1
ATOM 591 O O . MET A 1 75 ? -29.713 -3.475 -1.189 1.00 92.38 75 MET A O 1
ATOM 595 N N . THR A 1 76 ? -29.078 -5.582 -0.710 1.00 92.44 76 THR A N 1
ATOM 596 C CA . THR A 1 76 ? -28.299 -5.803 -1.935 1.00 92.44 76 THR A CA 1
ATOM 597 C C . THR A 1 76 ? -28.721 -7.103 -2.610 1.00 92.44 76 THR A C 1
ATOM 599 O O . THR A 1 76 ? -29.101 -8.065 -1.940 1.00 92.44 76 THR A O 1
ATOM 602 N N . ASP A 1 77 ? -28.690 -7.118 -3.940 1.00 90.19 77 ASP A N 1
ATOM 603 C CA . ASP A 1 77 ? -28.992 -8.306 -4.734 1.00 90.19 77 ASP A CA 1
ATOM 604 C C . ASP A 1 77 ? -27.732 -9.177 -4.818 1.00 90.19 77 ASP A C 1
ATOM 606 O O . ASP A 1 77 ? -26.710 -8.769 -5.380 1.00 90.19 77 ASP A O 1
ATOM 610 N N . LEU A 1 78 ? -27.786 -10.359 -4.206 1.00 85.50 78 LEU A N 1
ATOM 611 C CA . LEU A 1 78 ? -26.710 -11.340 -4.273 1.00 85.50 78 LEU A CA 1
ATOM 612 C C . LEU A 1 78 ? -26.868 -12.116 -5.585 1.00 85.50 78 LEU A C 1
ATOM 614 O O . LEU A 1 78 ? -27.678 -13.039 -5.664 1.00 85.50 78 LEU A O 1
ATOM 618 N N . ARG A 1 79 ? -26.118 -11.703 -6.612 1.00 71.31 79 ARG A N 1
ATOM 619 C CA . ARG A 1 79 ? -26.040 -12.409 -7.902 1.00 71.31 79 ARG A CA 1
ATOM 620 C C . ARG A 1 79 ? -25.327 -13.750 -7.804 1.00 71.31 79 ARG A C 1
ATOM 622 O O . ARG A 1 79 ? -24.312 -13.822 -7.076 1.00 71.31 79 ARG A O 1
#